Protein AF-A0A453DT12-F1 (afdb_monomer)

pLDDT: mean 94.65, std 5.13, range [63.03, 98.38]

Secondary structure (DSSP, 8-state):
--S-------SS-SS---HHHHHHH------PPP----EEEETTEEEE--SSSS-EEEEEEEPTT-EEEE---SS-EEEEEEESEEEEEETT-SSPEEEETT-EEEE-TT--EEEEEESSS-EEEEEEE--GGGT-

InterPro domains:
  IPR011051 RmlC-like cupin domain superfamily [SSF51182] (1-131)
  IPR014710 RmlC-like jelly roll fold [G3DSA:2.60.120.10] (35-132)
  IPR016305 Mannose-6-phosphate isomerase [PTHR10309] (1-132)
  IPR046456 Phosphomannose isomerase type I, C-terminal domain [PF01238] (48-92)

Sequence (136 aa):
MATSDNVVRAGLTPKYRDVQTLCSMLTYKQIFPEILRGVPVQPYVRRYTPPTDEFEVDCCLLPPGEVVVMPPVPGPSIFLVMTGEGEVQADSMSDGEKAKESDVFFVPAHTEVRLSACGHASMQLYRAGVNSRALY

Solvent-accessible surface area (backbone atoms only — not comparable to full-atom values): 7932 Å² total; per-residue (Å²): 131,67,98,67,88,83,76,78,46,91,66,102,62,94,65,86,58,50,61,69,60,47,73,68,70,57,82,86,73,89,76,82,83,83,79,87,82,48,46,77,79,52,90,53,30,30,38,38,75,59,102,51,56,67,40,28,36,34,41,34,54,35,50,49,77,40,72,48,76,44,75,53,42,97,43,50,34,40,37,36,28,73,35,43,29,27,36,43,30,40,77,92,45,97,62,65,43,83,42,36,53,76,40,71,48,81,42,63,50,65,44,39,36,41,39,34,19,43,72,91,45,50,20,30,34,36,38,42,29,52,15,69,76,67,77,106

Foldseek 3Di:
DPPDPDDADDDPDPDDHDPVCVVVVDPPDDDDDDDQPFPDPDPQWGKGADPDQFKIKIKGWAFAFDKDKDFFAQWKKKKAWQAAWWWKDKPVDPDTDIDGHGDMDIDGGRIMMMIHGHDHGITIMMMMTGHPVNVD

Mean predicted aligned error: 4.2 Å

Nearest PDB structures (foldseek):
  3ht1-assembly1_A-2  TM=7.475E-01  e=3.824E-05  Streptomyces resistomycificus
  6djz-assembly1_B  TM=7.139E-01  e=3.588E-04  Homo sapiens
  8wue-assembly2_F  TM=5.768E-01  e=2.606E-04  Xenopus laevis
  5hk2-assembly1_B  TM=5.596E-01  e=5.495E-04  Homo sapiens
  8w4b-assembly1_A  TM=4.690E-01  e=3.784E-04  Xenopus laevis

Radius of gyration: 18.73 Å; Cα contacts (8 Å, |Δi|>4): 278; chains: 1; bounding box: 40×31×52 Å

Structure (mmCIF, N/CA/C/O backbone):
data_AF-A0A453DT12-F1
#
_entry.id   AF-A0A453DT12-F1
#
loop_
_atom_site.group_PDB
_atom_site.id
_atom_site.type_symbol
_atom_site.label_atom_id
_atom_site.label_alt_id
_atom_site.label_comp_id
_atom_site.label_asym_id
_atom_site.la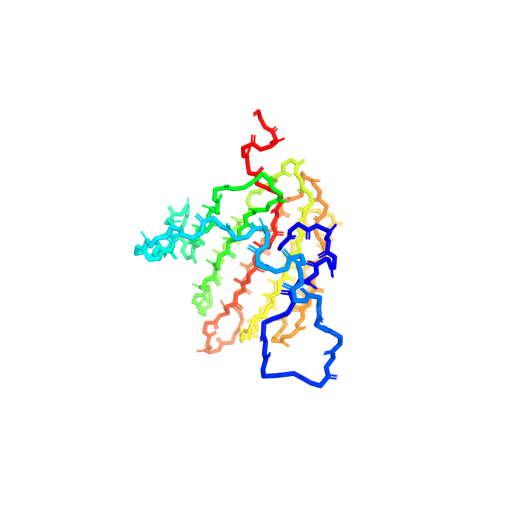bel_entity_id
_atom_site.label_seq_id
_atom_site.pdbx_PDB_ins_code
_atom_site.Cartn_x
_atom_site.Cartn_y
_atom_site.Cartn_z
_atom_site.occupancy
_atom_site.B_iso_or_equiv
_atom_site.auth_seq_id
_atom_site.auth_comp_id
_atom_site.auth_asym_id
_atom_site.auth_atom_id
_atom_site.pdbx_PDB_model_num
ATOM 1 N N . MET A 1 1 ? -5.874 2.918 6.018 1.00 91.69 1 MET A N 1
ATOM 2 C CA . MET A 1 1 ? -6.930 2.879 7.058 1.00 91.69 1 MET A CA 1
ATOM 3 C C . MET A 1 1 ? -8.087 3.749 6.605 1.00 91.69 1 MET A C 1
ATOM 5 O O . MET A 1 1 ? -7.851 4.620 5.776 1.00 91.69 1 MET A O 1
ATOM 9 N N . ALA A 1 2 ? -9.296 3.529 7.124 1.00 92.38 2 ALA A N 1
ATOM 10 C CA . ALA A 1 2 ? -10.402 4.467 6.927 1.00 92.38 2 ALA A CA 1
ATOM 11 C C . ALA A 1 2 ? -10.055 5.850 7.512 1.00 92.38 2 ALA A C 1
ATOM 13 O O . ALA A 1 2 ? -9.205 5.951 8.401 1.00 92.38 2 ALA A O 1
ATOM 14 N N . THR A 1 3 ? -10.705 6.910 7.029 1.00 92.56 3 THR A N 1
ATOM 15 C CA . THR A 1 3 ? -10.479 8.293 7.481 1.00 92.56 3 THR A CA 1
ATOM 16 C C . THR A 1 3 ? -11.074 8.520 8.873 1.00 92.56 3 THR A C 1
ATOM 18 O O . THR A 1 3 ? -12.185 9.029 9.017 1.00 92.56 3 THR A O 1
ATOM 21 N N . SER A 1 4 ? -10.359 8.086 9.910 1.00 93.75 4 SER A N 1
ATOM 22 C CA . SER A 1 4 ? -10.772 8.204 11.307 1.00 93.75 4 SER A CA 1
ATOM 23 C C . SER A 1 4 ? -9.559 8.204 12.226 1.00 93.75 4 SER A C 1
ATOM 25 O O . SER A 1 4 ? -8.736 7.297 12.165 1.00 93.75 4 SER A O 1
ATOM 27 N N . ASP A 1 5 ? -9.500 9.167 13.138 1.00 94.00 5 ASP A N 1
ATOM 28 C CA . ASP A 1 5 ? -8.477 9.223 14.187 1.00 94.00 5 ASP A CA 1
ATOM 29 C C . ASP A 1 5 ? -8.982 8.652 15.526 1.00 94.00 5 ASP A C 1
ATOM 31 O O . ASP A 1 5 ? -8.356 8.830 16.578 1.00 94.00 5 ASP A O 1
ATOM 35 N N . ASN A 1 6 ? -10.128 7.958 15.515 1.00 95.62 6 ASN A N 1
ATOM 36 C CA . ASN A 1 6 ? -10.720 7.385 16.720 1.00 95.62 6 ASN A CA 1
ATOM 37 C C . ASN A 1 6 ? -9.865 6.225 17.242 1.00 95.62 6 ASN A C 1
ATOM 39 O O . ASN A 1 6 ? -9.724 5.187 16.597 1.00 95.62 6 ASN A O 1
ATOM 43 N N . VAL A 1 7 ? -9.327 6.384 18.455 1.00 96.94 7 VAL A N 1
ATOM 44 C CA . VAL A 1 7 ? -8.497 5.371 19.118 1.00 96.94 7 VAL A CA 1
ATOM 45 C C . VAL A 1 7 ? -8.875 5.261 20.593 1.00 96.94 7 VAL A C 1
ATOM 47 O O . VAL A 1 7 ? -8.694 6.212 21.356 1.00 96.94 7 VAL A O 1
ATOM 50 N N . VAL A 1 8 ? -9.301 4.069 21.017 1.00 97.38 8 VAL A N 1
ATOM 51 C CA . VAL A 1 8 ? -9.461 3.706 22.434 1.00 97.38 8 VAL A CA 1
ATOM 52 C C . VAL A 1 8 ? -8.219 2.938 22.887 1.00 97.38 8 VAL A C 1
ATOM 54 O O . VAL A 1 8 ? -7.840 1.933 22.291 1.00 97.38 8 VAL A O 1
ATOM 57 N N . ARG A 1 9 ? -7.526 3.451 23.910 1.00 97.94 9 ARG A N 1
ATOM 58 C CA . ARG A 1 9 ? -6.186 2.986 24.309 1.00 97.94 9 ARG A CA 1
ATOM 59 C C . ARG A 1 9 ? -6.242 2.076 25.533 1.00 97.94 9 ARG A C 1
ATOM 61 O O . ARG A 1 9 ? -6.869 2.433 26.524 1.00 97.94 9 ARG A O 1
ATOM 68 N N . ALA A 1 10 ? -5.497 0.970 25.494 1.00 97.44 10 ALA A N 1
ATOM 69 C CA . ALA A 1 10 ? -5.432 -0.006 26.588 1.00 97.44 10 ALA A CA 1
ATOM 70 C C . ALA A 1 10 ? -4.209 0.138 27.517 1.00 97.44 10 ALA A C 1
ATOM 72 O O . ALA A 1 10 ? -4.278 -0.240 28.681 1.00 97.44 10 ALA A O 1
ATOM 73 N N . GLY A 1 11 ? -3.087 0.695 27.049 1.00 96.56 11 GLY A N 1
ATOM 74 C CA . GLY A 1 11 ? -1.848 0.757 27.833 1.00 96.56 11 GLY A CA 1
ATOM 75 C C . GLY A 1 11 ? -0.644 1.243 27.025 1.00 96.56 11 GLY A C 1
ATOM 76 O O . GLY A 1 11 ? -0.819 1.760 25.924 1.00 96.56 11 GLY A O 1
ATOM 77 N N . LEU A 1 12 ? 0.563 1.105 27.596 1.00 97.19 12 LEU A N 1
ATOM 78 C CA . LEU A 1 12 ? 1.856 1.494 26.992 1.00 97.19 12 LEU A CA 1
ATOM 79 C C . LEU A 1 12 ? 1.877 2.923 26.423 1.00 97.19 12 LEU A C 1
ATOM 81 O O . LEU A 1 12 ? 2.493 3.213 25.401 1.00 97.19 12 LEU A O 1
ATOM 85 N N . THR A 1 13 ? 1.158 3.831 27.080 1.00 97.12 13 THR A N 1
ATOM 86 C CA . THR A 1 13 ? 0.986 5.200 26.605 1.00 97.12 13 THR A CA 1
ATOM 87 C C . THR A 1 13 ? 0.752 6.165 27.765 1.00 97.12 13 THR A C 1
ATOM 89 O O . THR A 1 13 ? 0.028 5.814 28.707 1.00 97.12 13 THR A O 1
ATOM 92 N N . PRO A 1 14 ? 1.307 7.389 27.693 1.00 97.12 14 PRO A N 1
ATOM 93 C CA . PRO A 1 14 ? 0.955 8.475 28.603 1.00 97.12 14 PRO A CA 1
ATOM 94 C C . PRO A 1 14 ? -0.333 9.212 28.183 1.00 97.12 14 PRO A C 1
ATOM 96 O O . PRO A 1 14 ? -0.811 10.062 28.926 1.00 97.12 14 PRO A O 1
ATOM 99 N N . LYS A 1 15 ? -0.893 8.927 26.993 1.00 97.56 15 LYS A N 1
ATOM 100 C CA . LYS A 1 15 ? -2.105 9.587 26.471 1.00 97.56 15 LYS A CA 1
ATOM 101 C C . LYS A 1 15 ? -3.372 9.124 27.209 1.00 97.56 15 LYS A C 1
ATOM 103 O O . LYS A 1 15 ? -3.362 8.110 27.902 1.00 97.56 15 LYS A O 1
ATOM 108 N N . TYR A 1 16 ? -4.479 9.846 27.003 1.00 97.31 16 TYR A N 1
ATOM 109 C CA . TYR A 1 16 ? -5.788 9.531 27.588 1.00 97.31 16 TYR A CA 1
ATOM 110 C C . TYR A 1 16 ? -6.244 8.092 27.290 1.00 97.31 16 TYR A C 1
ATOM 112 O O . TYR A 1 16 ? -6.112 7.604 26.157 1.00 97.31 16 TYR A O 1
ATOM 120 N N . ARG A 1 17 ? -6.790 7.443 28.328 1.00 97.69 17 ARG A N 1
ATOM 121 C CA . ARG A 1 17 ? -7.323 6.076 28.323 1.00 97.69 17 ARG A CA 1
ATOM 122 C C . ARG A 1 17 ? -8.756 6.094 28.850 1.00 97.69 17 ARG A C 1
ATOM 124 O O . ARG A 1 17 ? -8.966 6.302 30.042 1.00 97.69 17 ARG A O 1
ATOM 131 N N . ASP A 1 18 ? -9.712 5.843 27.966 1.00 97.69 18 ASP A N 1
ATOM 132 C CA . ASP A 1 18 ? -11.110 5.627 28.333 1.00 97.69 18 ASP A CA 1
ATOM 133 C C . ASP A 1 18 ? -11.336 4.143 28.651 1.00 97.69 18 ASP A C 1
ATOM 135 O O . ASP A 1 18 ? -11.597 3.322 27.769 1.00 97.69 18 ASP A O 1
ATOM 139 N N . VAL A 1 19 ? -11.162 3.788 29.925 1.00 97.62 19 VAL A N 1
ATOM 140 C CA . VAL A 1 19 ? -11.240 2.395 30.392 1.00 97.62 19 VAL A CA 1
ATOM 141 C C . VAL A 1 19 ? -12.658 1.836 30.262 1.00 97.62 19 VAL A C 1
ATOM 143 O O . VAL A 1 19 ? -12.824 0.664 29.929 1.00 97.62 19 VAL A O 1
ATOM 146 N N . GLN A 1 20 ? -13.684 2.657 30.495 1.00 98.00 20 GLN A N 1
ATOM 147 C CA . GLN A 1 20 ? -15.074 2.207 30.437 1.00 98.00 20 GLN A CA 1
ATOM 148 C C . GLN A 1 20 ? -15.485 1.888 28.996 1.00 98.00 20 GLN A C 1
ATOM 150 O O . GLN A 1 20 ? -16.054 0.821 28.739 1.00 98.00 20 GLN A O 1
ATOM 155 N N . THR A 1 21 ? -15.147 2.764 28.046 1.00 98.00 21 THR A N 1
ATOM 156 C CA . THR A 1 21 ? -15.388 2.498 26.621 1.00 98.00 21 THR A CA 1
ATOM 157 C C . THR A 1 21 ? -14.590 1.283 26.154 1.00 98.00 21 THR A C 1
ATOM 159 O O . THR A 1 21 ? -15.150 0.413 25.493 1.00 98.00 21 THR A O 1
ATOM 162 N N . LEU A 1 22 ? -13.322 1.146 26.566 1.00 97.88 22 LEU A N 1
ATOM 163 C CA . LEU A 1 22 ? -12.503 -0.022 26.223 1.00 97.88 22 LEU A CA 1
ATOM 164 C C . LEU A 1 22 ? -13.166 -1.337 26.648 1.00 97.88 22 LEU A C 1
ATOM 166 O O . LEU A 1 22 ? -13.333 -2.232 25.825 1.00 97.88 22 LEU A O 1
ATOM 170 N N . CYS A 1 23 ? -13.554 -1.456 27.918 1.00 97.62 23 CYS A N 1
ATOM 171 C CA . CYS A 1 23 ? -14.146 -2.688 28.435 1.00 97.62 23 CYS A CA 1
ATOM 172 C C . CYS A 1 23 ? -15.534 -2.982 27.844 1.00 97.62 23 CYS A C 1
ATOM 174 O O . CYS A 1 23 ? -15.946 -4.135 27.803 1.00 97.62 23 CYS A O 1
ATOM 176 N N . SER A 1 24 ? -16.270 -1.967 27.388 1.00 97.94 24 SER A N 1
ATOM 177 C CA . SER A 1 24 ? -17.603 -2.170 26.802 1.00 97.94 24 SER A CA 1
ATOM 178 C C . SER A 1 24 ? -17.581 -2.465 25.299 1.00 97.94 24 SER A C 1
ATOM 180 O O . SER A 1 24 ? -18.449 -3.193 24.827 1.00 97.94 24 SER A O 1
ATOM 182 N N . MET A 1 25 ? -16.606 -1.942 24.542 1.00 97.38 25 MET A N 1
ATOM 183 C CA . MET A 1 25 ? -16.577 -2.069 23.074 1.00 97.38 25 MET A CA 1
ATOM 184 C C . MET A 1 25 ? -15.896 -3.342 22.551 1.00 97.38 25 MET A C 1
ATOM 186 O O . MET A 1 25 ? -16.046 -3.687 21.378 1.00 97.38 25 MET A O 1
ATOM 190 N N . LEU A 1 26 ? -15.086 -4.015 23.374 1.00 97.31 26 LEU A N 1
ATOM 191 C CA . LEU A 1 26 ? -14.359 -5.211 22.953 1.00 97.31 26 LEU A CA 1
ATOM 192 C C . LEU A 1 26 ? -15.323 -6.370 22.675 1.00 97.31 26 LEU A C 1
ATOM 194 O O . LEU A 1 26 ? -16.266 -6.621 23.416 1.00 97.31 26 LEU A O 1
ATOM 198 N N . THR A 1 27 ? -15.040 -7.142 21.626 1.00 96.88 27 THR A N 1
ATOM 199 C CA . THR A 1 27 ? -15.835 -8.335 21.290 1.00 96.88 27 THR A CA 1
ATOM 200 C C . THR A 1 27 ? -15.501 -9.543 22.167 1.00 96.88 27 THR A C 1
ATOM 202 O O . THR A 1 27 ? -16.247 -10.518 22.154 1.00 96.88 27 THR A O 1
ATOM 205 N N . TYR A 1 28 ? -14.368 -9.503 22.884 1.00 95.62 28 TYR A N 1
ATOM 206 C CA . TYR A 1 28 ? -13.821 -10.591 23.711 1.00 95.62 28 TYR A CA 1
ATOM 207 C C . TYR A 1 28 ? -13.703 -11.950 22.991 1.00 95.62 28 TYR A C 1
ATOM 209 O O . TYR A 1 28 ? -13.655 -13.002 23.626 1.00 95.62 28 TYR A O 1
ATOM 217 N N . LYS A 1 29 ? -13.625 -11.942 21.653 1.00 95.56 29 LYS A N 1
ATOM 218 C CA . LYS A 1 29 ? -13.435 -13.143 20.833 1.00 95.56 29 LYS A CA 1
ATOM 219 C C . LYS A 1 29 ? -11.951 -13.448 20.676 1.00 95.56 29 LYS A C 1
ATOM 221 O O . LYS A 1 29 ? -11.177 -12.585 20.271 1.00 95.56 29 LYS A O 1
ATOM 226 N N . GLN A 1 30 ? -11.572 -14.695 20.925 1.00 94.94 30 GLN A N 1
ATOM 227 C CA . GLN A 1 30 ? -10.243 -15.192 20.593 1.00 94.94 30 GLN A CA 1
ATOM 228 C C . GLN A 1 30 ? -10.231 -15.676 19.141 1.00 94.94 30 GLN A C 1
ATOM 230 O O . GLN A 1 30 ? -11.049 -16.508 18.754 1.00 94.94 30 GLN A O 1
ATOM 235 N N . ILE A 1 31 ? -9.305 -15.151 18.342 1.00 93.19 31 ILE A N 1
ATOM 236 C CA . ILE A 1 31 ? -9.129 -15.521 16.936 1.00 93.19 31 ILE A CA 1
ATOM 237 C C . ILE A 1 31 ? -7.647 -15.710 16.626 1.00 93.19 31 ILE A C 1
ATOM 239 O O . ILE 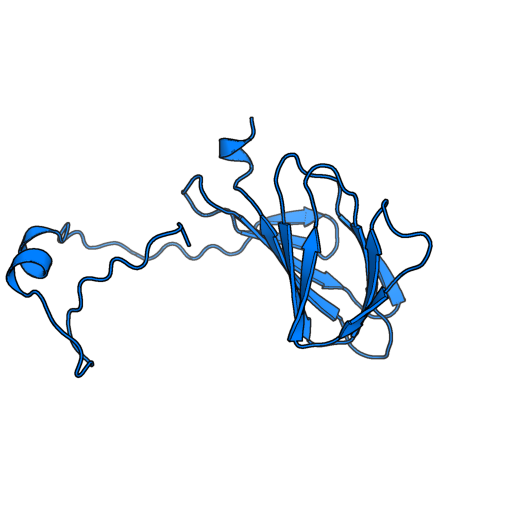A 1 31 ? -6.786 -15.112 17.275 1.00 93.19 31 ILE A O 1
ATOM 243 N N . PHE A 1 32 ? -7.355 -16.516 15.609 1.00 94.56 32 PHE A N 1
ATOM 244 C CA . PHE A 1 32 ? -6.042 -16.504 14.978 1.00 94.56 32 PHE A CA 1
ATOM 245 C C . PHE A 1 32 ? -6.005 -15.373 13.945 1.00 94.56 32 PHE A C 1
ATOM 247 O O . PHE A 1 32 ? -6.950 -15.252 13.164 1.00 94.56 32 PHE A O 1
ATOM 254 N N . PRO A 1 33 ? -4.958 -14.531 13.936 1.00 90.19 33 PRO A N 1
ATOM 255 C CA . PRO A 1 33 ? -4.857 -13.455 12.964 1.00 90.19 33 PRO A CA 1
ATOM 256 C C . PRO A 1 33 ? -4.677 -14.033 11.560 1.00 90.19 33 PRO A C 1
ATOM 258 O O . PRO A 1 33 ? -3.795 -14.860 11.320 1.00 90.19 33 PRO A O 1
ATOM 261 N N . GLU A 1 34 ? -5.495 -13.568 10.624 1.00 90.31 34 GLU A N 1
ATOM 262 C CA . GLU A 1 34 ? -5.296 -13.858 9.212 1.00 90.31 34 GLU A CA 1
ATOM 263 C C . GLU A 1 34 ? -4.143 -13.002 8.675 1.00 90.31 34 GLU A C 1
ATOM 265 O O . GLU A 1 34 ? -4.155 -11.774 8.773 1.00 90.31 34 GLU A O 1
ATOM 270 N N . ILE A 1 35 ? -3.126 -13.651 8.106 1.00 92.69 35 ILE A N 1
ATOM 271 C CA . ILE A 1 35 ? -1.999 -12.959 7.480 1.00 92.69 35 ILE A CA 1
ATOM 272 C C . ILE A 1 35 ? -2.297 -12.808 5.992 1.00 92.69 35 ILE A C 1
ATOM 274 O O . ILE A 1 35 ? -2.174 -13.764 5.223 1.00 92.69 35 ILE A O 1
ATOM 278 N N . LEU A 1 36 ? -2.616 -11.586 5.571 1.00 93.38 36 LEU A N 1
ATOM 279 C CA . LEU A 1 36 ? -2.767 -11.257 4.158 1.00 93.38 36 LEU A CA 1
ATOM 280 C C . LEU A 1 36 ? -1.404 -11.342 3.461 1.00 93.38 36 LEU A C 1
ATOM 282 O O . LEU A 1 36 ? -0.547 -10.476 3.618 1.00 93.38 36 LEU A O 1
ATOM 286 N N . ARG A 1 37 ? -1.193 -12.403 2.675 1.00 94.88 37 ARG A N 1
ATOM 287 C CA . ARG A 1 37 ? 0.049 -12.610 1.909 1.00 94.88 37 ARG A CA 1
ATOM 288 C C . ARG A 1 37 ? 0.113 -11.799 0.619 1.00 94.88 37 ARG A C 1
ATOM 290 O O . ARG A 1 37 ? 1.194 -11.730 0.044 1.00 94.88 37 ARG A O 1
ATOM 297 N N . GLY A 1 38 ? -1.005 -11.239 0.171 1.00 95.75 38 GLY A N 1
ATOM 298 C CA . GLY A 1 38 ? -1.153 -10.572 -1.119 1.00 95.75 38 GLY A CA 1
ATOM 299 C C . GLY A 1 38 ? -1.296 -11.552 -2.292 1.00 95.75 38 GLY A C 1
ATOM 300 O O . GLY A 1 38 ? -0.705 -12.635 -2.293 1.00 95.75 38 GLY A O 1
ATOM 301 N N . VAL A 1 39 ? -2.077 -11.171 -3.298 1.00 97.38 39 VAL A N 1
ATOM 302 C CA . VAL A 1 39 ? -2.363 -11.969 -4.500 1.00 97.38 39 VAL A CA 1
ATOM 303 C C . VAL A 1 39 ? -1.633 -11.347 -5.694 1.00 97.38 39 VAL A C 1
ATOM 305 O O . VAL A 1 39 ? -1.757 -10.141 -5.896 1.00 97.38 39 VAL A O 1
ATOM 308 N N . PRO A 1 40 ? -0.847 -12.104 -6.482 1.00 97.81 40 PRO A N 1
ATOM 309 C CA . PRO A 1 40 ? -0.270 -11.589 -7.722 1.00 97.81 40 PRO A CA 1
ATOM 310 C C . PRO A 1 40 ? -1.376 -11.161 -8.692 1.00 97.81 40 PRO A C 1
ATOM 312 O O . PRO A 1 40 ? -2.271 -11.953 -8.977 1.00 97.81 40 PRO A O 1
ATOM 315 N N . VAL A 1 41 ? -1.309 -9.927 -9.189 1.00 96.38 41 VAL A N 1
ATOM 316 C CA . VAL A 1 41 ? -2.300 -9.387 -10.145 1.00 96.38 41 VAL A CA 1
ATOM 317 C C . VAL A 1 41 ? -1.708 -9.161 -11.535 1.00 96.38 41 VAL A C 1
ATOM 319 O O . VAL A 1 41 ? -2.424 -9.230 -12.525 1.00 96.38 41 VAL A O 1
ATOM 322 N N . GLN A 1 42 ? -0.395 -8.949 -11.611 1.00 96.38 42 GLN A N 1
ATOM 323 C CA . GLN A 1 42 ? 0.398 -8.864 -12.838 1.00 96.38 42 GLN A CA 1
ATOM 324 C C . GLN A 1 42 ? 1.881 -9.098 -12.481 1.00 96.38 42 GLN A C 1
ATOM 326 O O . GLN A 1 42 ? 2.201 -9.192 -11.287 1.00 96.38 42 GLN A O 1
ATOM 331 N N . PRO A 1 43 ? 2.805 -9.214 -13.455 1.00 97.12 43 PRO A N 1
ATOM 332 C CA . PRO A 1 43 ? 4.232 -9.311 -13.159 1.00 97.12 43 PRO A CA 1
ATOM 333 C C . PRO A 1 43 ? 4.678 -8.212 -12.194 1.00 97.12 43 PRO A C 1
ATOM 335 O O . PRO A 1 43 ? 4.259 -7.065 -12.320 1.00 97.12 43 PRO A O 1
ATOM 338 N N . TYR A 1 44 ? 5.499 -8.590 -11.212 1.00 97.88 44 TYR A N 1
ATOM 339 C CA . TYR A 1 44 ? 6.079 -7.699 -10.198 1.00 97.88 44 TYR A CA 1
ATOM 340 C C . TYR A 1 44 ? 5.097 -7.092 -9.184 1.00 97.88 44 TY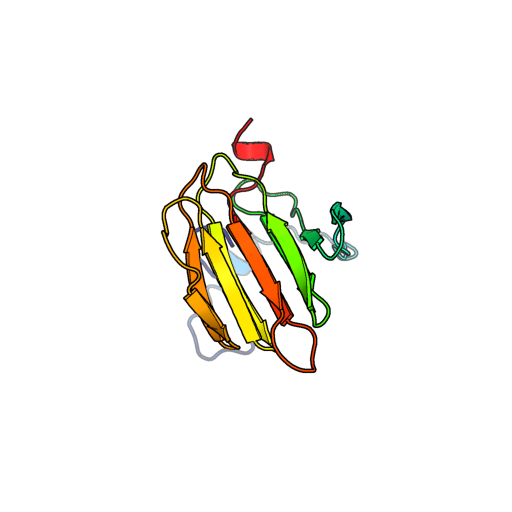R A C 1
ATOM 342 O O . TYR A 1 44 ? 5.550 -6.528 -8.189 1.00 97.88 44 TYR A O 1
ATOM 350 N N . VAL A 1 45 ? 3.779 -7.248 -9.366 1.00 98.25 45 VAL A N 1
ATOM 351 C CA . VAL A 1 45 ? 2.754 -6.587 -8.546 1.00 98.25 45 VAL A CA 1
ATOM 352 C C . VAL A 1 45 ? 1.907 -7.597 -7.775 1.00 98.25 45 VAL A C 1
ATOM 354 O O . VAL A 1 45 ? 1.311 -8.520 -8.340 1.00 98.25 45 VAL A O 1
ATOM 357 N N . ARG A 1 46 ? 1.803 -7.391 -6.460 1.00 98.31 46 ARG A N 1
ATOM 358 C CA . ARG A 1 46 ? 0.953 -8.178 -5.555 1.00 98.31 46 ARG A CA 1
ATOM 359 C C . ARG A 1 46 ? -0.024 -7.258 -4.832 1.00 98.31 46 ARG A C 1
ATOM 361 O O . ARG A 1 46 ? 0.407 -6.290 -4.211 1.00 98.31 46 ARG A O 1
ATOM 368 N N . ARG A 1 47 ? -1.312 -7.592 -4.866 1.00 97.88 47 ARG A N 1
ATOM 369 C CA . ARG A 1 47 ? -2.397 -6.836 -4.236 1.00 97.88 47 ARG A CA 1
ATOM 370 C C . ARG A 1 47 ? -2.764 -7.379 -2.865 1.00 97.88 47 ARG A C 1
ATOM 372 O O . ARG A 1 47 ? -2.971 -8.580 -2.705 1.00 97.88 47 ARG A O 1
ATOM 379 N N . TYR A 1 48 ? -2.915 -6.492 -1.896 1.00 97.56 48 TYR A N 1
ATOM 380 C CA . TYR A 1 48 ? -3.417 -6.754 -0.555 1.00 97.56 48 TYR A CA 1
ATOM 381 C C . TYR A 1 48 ? -4.803 -6.121 -0.417 1.00 97.56 48 TYR A C 1
ATOM 383 O O . TYR A 1 48 ? -4.931 -4.901 -0.318 1.00 97.56 48 TYR A O 1
ATOM 391 N N . THR A 1 49 ? -5.836 -6.964 -0.397 1.00 96.00 49 THR A N 1
ATOM 392 C CA . THR A 1 49 ? -7.236 -6.540 -0.272 1.00 96.00 49 THR A CA 1
ATOM 393 C C . THR A 1 49 ? -7.760 -6.919 1.115 1.00 96.00 49 THR A C 1
ATOM 395 O O . THR A 1 49 ? -8.114 -8.082 1.330 1.00 96.00 49 THR A O 1
ATOM 398 N N . PRO A 1 50 ? -7.780 -5.988 2.085 1.00 93.75 50 PRO A N 1
ATOM 399 C CA . PRO A 1 50 ? -8.425 -6.225 3.372 1.00 93.75 50 PRO A CA 1
ATOM 400 C C . PRO A 1 50 ? -9.947 -6.424 3.217 1.00 93.75 50 PRO A C 1
ATOM 402 O O . PRO A 1 50 ? -10.530 -6.013 2.211 1.00 93.75 50 PRO A O 1
ATOM 405 N N . PRO A 1 51 ? -10.624 -7.031 4.210 1.00 91.25 51 PRO A N 1
ATOM 406 C CA . PRO A 1 51 ? -12.078 -7.207 4.209 1.00 91.25 51 PRO A CA 1
ATOM 407 C C . PRO A 1 51 ? -12.808 -5.903 4.599 1.00 91.25 51 PRO A C 1
ATOM 409 O O . PRO A 1 51 ? -13.597 -5.890 5.538 1.00 91.25 51 PRO A O 1
ATOM 412 N N . THR A 1 52 ? -12.498 -4.801 3.916 1.00 91.00 52 THR A N 1
ATOM 413 C CA . THR A 1 52 ? -13.048 -3.457 4.156 1.00 91.00 52 THR A CA 1
ATOM 414 C C . THR A 1 52 ? -13.117 -2.699 2.832 1.00 91.00 52 THR A C 1
ATOM 416 O O . THR A 1 52 ? -12.290 -2.949 1.956 1.00 91.00 52 THR A O 1
ATOM 419 N N . ASP A 1 53 ? -14.064 -1.783 2.674 1.00 93.50 53 ASP A N 1
ATOM 420 C CA . ASP A 1 53 ? -14.363 -1.143 1.383 1.00 93.50 53 ASP A CA 1
ATOM 421 C C . ASP A 1 53 ? -13.477 0.080 1.090 1.00 93.50 53 ASP A C 1
ATOM 423 O O . ASP A 1 53 ? -13.371 0.545 -0.043 1.00 93.50 53 ASP A O 1
ATOM 427 N N . GLU A 1 54 ? -12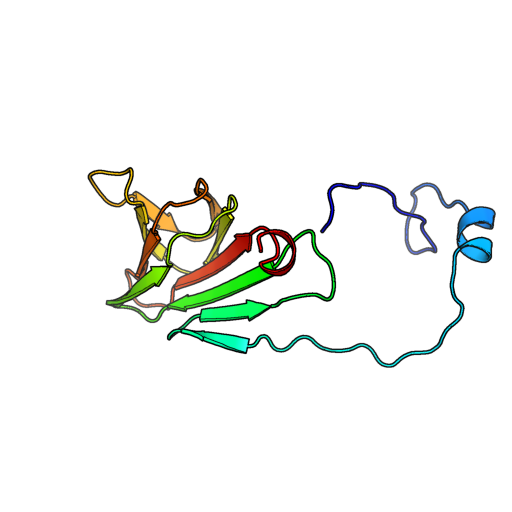.800 0.616 2.100 1.00 94.25 54 GLU A N 1
ATOM 428 C CA . GLU A 1 54 ? -12.151 1.921 2.011 1.00 94.25 54 GLU A CA 1
ATOM 429 C C . GLU A 1 54 ? -10.852 1.898 1.207 1.00 94.25 54 GLU A C 1
ATOM 431 O O . GLU A 1 54 ? -10.516 2.900 0.577 1.00 94.25 54 GLU A O 1
ATOM 436 N N . PHE A 1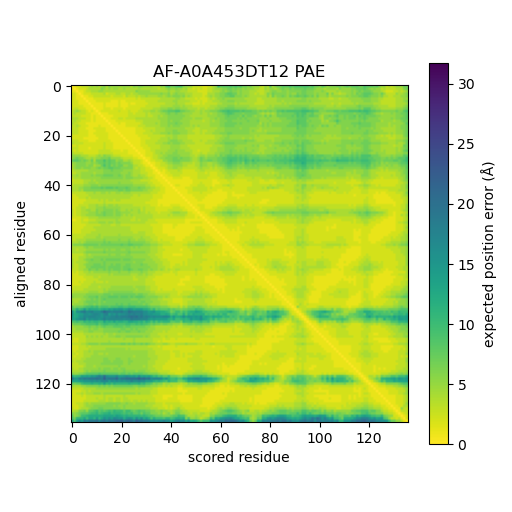 55 ? -10.089 0.799 1.238 1.00 95.69 55 PHE A N 1
ATOM 437 C CA . PHE A 1 55 ? -8.800 0.747 0.548 1.00 95.69 55 PHE A CA 1
ATOM 438 C C . PHE A 1 55 ? -8.306 -0.665 0.217 1.00 95.69 55 PHE A C 1
ATOM 440 O O . PHE A 1 55 ? -8.622 -1.642 0.895 1.00 95.69 55 PHE A O 1
ATOM 447 N N . GLU A 1 56 ? -7.432 -0.731 -0.782 1.00 96.50 56 GLU A N 1
ATOM 448 C CA . GLU A 1 56 ? -6.540 -1.849 -1.087 1.00 96.50 56 GLU A CA 1
ATOM 449 C C . GLU A 1 56 ? -5.130 -1.318 -1.392 1.00 96.50 56 GLU A C 1
ATOM 451 O O . GLU A 1 56 ? -4.941 -0.126 -1.656 1.00 96.50 56 GLU A O 1
ATOM 456 N N . VAL A 1 57 ? -4.117 -2.184 -1.300 1.00 97.69 57 VAL A N 1
ATOM 457 C CA . VAL A 1 57 ? -2.718 -1.791 -1.519 1.00 97.69 57 VAL A CA 1
ATOM 458 C C . VAL A 1 57 ? -2.049 -2.737 -2.500 1.00 97.69 57 VAL A C 1
ATOM 460 O O . VAL A 1 57 ? -2.004 -3.939 -2.262 1.00 97.69 57 VAL A O 1
ATOM 463 N N . ASP A 1 58 ? -1.457 -2.201 -3.557 1.00 98.00 58 ASP A N 1
ATOM 464 C CA . ASP A 1 58 ? -0.542 -2.941 -4.418 1.00 98.00 58 ASP A CA 1
ATOM 465 C C . ASP A 1 58 ? 0.896 -2.731 -3.952 1.00 98.00 58 ASP A C 1
ATOM 467 O O . ASP A 1 58 ? 1.315 -1.606 -3.703 1.00 98.00 58 ASP A O 1
ATOM 471 N N . CYS A 1 59 ? 1.663 -3.812 -3.856 1.00 98.25 59 CYS A N 1
ATOM 472 C CA . CYS A 1 59 ? 3.112 -3.789 -3.711 1.00 98.25 59 CYS A CA 1
ATOM 473 C C . CYS A 1 59 ? 3.724 -4.165 -5.055 1.00 98.25 59 CYS A C 1
ATOM 475 O O . CYS A 1 59 ? 3.510 -5.282 -5.533 1.00 98.25 59 CYS A O 1
ATOM 477 N N . CYS A 1 60 ? 4.512 -3.266 -5.627 1.00 98.19 60 CYS A N 1
ATOM 478 C CA . CYS A 1 60 ? 5.279 -3.509 -6.835 1.00 98.19 60 CYS A CA 1
ATOM 479 C C . CYS A 1 60 ? 6.767 -3.602 -6.483 1.00 98.19 60 CYS A C 1
ATOM 481 O O . CYS A 1 60 ? 7.312 -2.703 -5.844 1.00 98.19 60 CYS A O 1
ATOM 483 N N . LEU A 1 61 ? 7.410 -4.699 -6.880 1.00 98.06 61 LEU A N 1
ATOM 484 C CA . LEU A 1 61 ? 8.851 -4.915 -6.750 1.00 98.06 61 LEU A CA 1
ATOM 485 C C . LEU A 1 61 ? 9.440 -5.090 -8.149 1.00 98.06 61 LEU A C 1
ATOM 487 O O . LEU A 1 61 ? 9.461 -6.201 -8.679 1.00 98.06 61 LEU A O 1
ATOM 491 N N . LEU A 1 62 ? 9.880 -3.984 -8.740 1.00 97.88 62 LEU A N 1
ATOM 492 C CA . LEU A 1 62 ? 10.299 -3.901 -10.133 1.00 97.88 62 LEU A CA 1
ATOM 493 C C . LEU A 1 62 ? 11.821 -4.094 -10.251 1.00 97.88 62 LEU A C 1
ATOM 495 O O . LEU A 1 62 ? 12.567 -3.291 -9.685 1.00 97.88 62 LEU A O 1
ATOM 499 N N . PRO A 1 63 ? 12.313 -5.143 -10.933 1.00 97.75 63 PRO A N 1
ATOM 500 C CA . PRO A 1 63 ? 13.747 -5.345 -11.141 1.00 97.75 63 PRO A CA 1
ATOM 501 C C . PRO A 1 63 ? 14.391 -4.238 -11.996 1.00 97.75 63 PRO A C 1
ATOM 503 O O . PRO A 1 63 ? 13.694 -3.608 -12.789 1.00 97.75 63 PRO A O 1
ATOM 506 N N . PRO A 1 64 ? 15.715 -4.016 -11.891 1.00 96.50 64 PRO A N 1
ATOM 507 C CA . PRO A 1 64 ? 16.422 -3.037 -12.718 1.00 96.50 64 PRO A CA 1
ATOM 508 C C . PRO A 1 64 ? 16.204 -3.251 -14.220 1.00 96.50 64 PRO A C 1
ATOM 510 O O . PRO A 1 64 ? 16.347 -4.372 -14.705 1.00 96.50 64 PRO A O 1
ATOM 513 N N . GLY A 1 65 ? 15.908 -2.177 -14.957 1.00 95.38 65 GLY A N 1
ATOM 514 C CA . GLY A 1 65 ? 15.703 -2.223 -16.410 1.00 95.38 65 GLY A CA 1
ATOM 515 C C . GLY A 1 65 ? 14.335 -2.753 -16.852 1.00 95.38 65 GLY A C 1
ATOM 516 O O . GLY A 1 65 ? 14.028 -2.709 -18.042 1.00 95.38 65 GLY A O 1
ATOM 517 N N . GLU A 1 66 ? 13.503 -3.213 -15.917 1.00 97.50 66 GLU A N 1
ATOM 518 C CA . GLU A 1 66 ? 12.135 -3.631 -16.200 1.00 97.50 66 GLU A CA 1
ATOM 519 C C . GLU A 1 66 ? 11.168 -2.445 -16.171 1.00 97.50 66 GLU A C 1
ATOM 521 O O . GLU A 1 66 ? 11.391 -1.419 -15.517 1.00 97.50 66 GLU A O 1
ATOM 526 N N . VAL A 1 67 ? 10.050 -2.624 -16.874 1.00 96.38 67 VAL A N 1
ATOM 527 C CA . VAL A 1 67 ? 8.961 -1.653 -16.960 1.00 96.38 67 VAL A CA 1
ATOM 528 C C . VAL A 1 67 ? 7.654 -2.347 -16.616 1.00 96.38 67 VAL A C 1
ATOM 530 O O . VAL A 1 67 ? 7.388 -3.459 -17.073 1.00 96.38 67 VAL A O 1
ATOM 533 N N . VAL A 1 68 ? 6.809 -1.674 -15.845 1.00 97.19 68 VAL A N 1
ATOM 534 C CA . VAL A 1 68 ? 5.456 -2.135 -15.549 1.00 97.19 68 VAL A CA 1
ATOM 535 C C . VAL A 1 68 ? 4.454 -1.021 -15.812 1.00 97.19 68 VAL A C 1
ATOM 537 O O . VAL A 1 68 ? 4.688 0.141 -15.489 1.00 97.19 68 VAL A O 1
ATOM 540 N N . VAL A 1 69 ? 3.328 -1.386 -16.417 1.00 96.94 69 VAL A N 1
ATOM 541 C CA . VAL A 1 69 ? 2.206 -0.478 -16.657 1.00 96.94 69 VAL A CA 1
ATOM 542 C C . VAL A 1 69 ? 1.098 -0.835 -15.676 1.00 96.94 69 VAL A C 1
ATOM 544 O O . VAL A 1 69 ? 0.640 -1.978 -15.625 1.00 96.94 69 VAL A O 1
ATOM 547 N N . MET A 1 70 ? 0.712 0.131 -14.853 1.00 95.56 70 MET A N 1
ATOM 548 C CA . MET A 1 70 ? -0.397 0.032 -13.916 1.00 95.56 70 MET A CA 1
ATOM 549 C C . MET A 1 70 ? -1.650 0.560 -14.621 1.00 95.56 70 MET A C 1
ATOM 551 O O . MET A 1 70 ? -1.696 1.754 -14.926 1.00 95.56 70 MET A O 1
ATOM 555 N N . PRO A 1 71 ? -2.662 -0.290 -14.877 1.00 94.44 71 PRO A N 1
ATOM 556 C CA . PRO A 1 71 ? -3.840 0.126 -15.623 1.00 94.44 71 PRO A CA 1
ATOM 557 C C . PRO A 1 71 ? -4.648 1.184 -14.855 1.00 94.44 71 PRO A C 1
ATOM 559 O O . PRO A 1 71 ? -4.617 1.201 -13.612 1.00 94.44 71 PRO A O 1
ATOM 562 N N . PRO A 1 72 ? -5.412 2.024 -15.578 1.00 94.50 72 PRO A N 1
ATOM 563 C CA . PRO A 1 72 ? -6.287 3.015 -14.972 1.00 94.50 72 PRO A CA 1
ATOM 564 C C . PRO A 1 72 ? -7.329 2.346 -14.071 1.00 94.50 72 PRO A C 1
ATOM 566 O O . PRO A 1 72 ? -7.912 1.315 -14.412 1.00 94.50 72 PRO A O 1
ATOM 569 N N . VAL A 1 73 ? -7.586 2.956 -12.915 1.00 94.12 73 VAL A N 1
ATOM 570 C CA . VAL A 1 73 ? -8.587 2.495 -11.941 1.00 94.12 73 VAL A CA 1
ATOM 571 C C . VAL A 1 73 ? -9.639 3.581 -11.693 1.00 94.12 73 VAL A C 1
ATOM 573 O O . VAL A 1 73 ? -9.305 4.763 -11.760 1.00 94.12 73 VAL A O 1
ATOM 576 N N . PRO A 1 74 ? -10.904 3.226 -11.393 1.00 93.69 74 PRO A N 1
ATOM 577 C CA . PRO A 1 74 ? -11.999 4.193 -11.227 1.00 93.69 74 PRO A CA 1
ATOM 578 C C . PRO A 1 74 ? -11.934 5.039 -9.941 1.00 93.69 74 PRO A C 1
ATOM 580 O O . PRO A 1 74 ? -12.856 5.794 -9.652 1.00 93.69 74 PRO A O 1
ATOM 583 N N . GLY A 1 75 ? -10.852 4.939 -9.166 1.00 94.31 75 GLY A N 1
ATOM 584 C CA . GLY A 1 75 ? -10.628 5.714 -7.947 1.00 94.31 75 GLY A CA 1
ATOM 585 C C . GLY A 1 75 ? -9.233 6.346 -7.917 1.00 94.31 75 GLY A C 1
ATOM 586 O O . GLY A 1 75 ? -8.346 5.914 -8.655 1.00 94.31 75 GLY A O 1
ATOM 587 N N . PRO A 1 76 ? -9.013 7.365 -7.071 1.00 95.50 76 PRO A N 1
ATOM 588 C CA . PRO A 1 76 ? -7.695 7.964 -6.907 1.00 95.50 76 PRO A CA 1
ATOM 589 C C . PRO A 1 76 ? -6.712 6.969 -6.282 1.00 95.50 76 PRO A C 1
ATOM 591 O O . PRO A 1 76 ? -7.106 6.046 -5.562 1.00 95.50 76 PRO A O 1
ATOM 594 N N . SER A 1 77 ? -5.424 7.187 -6.526 1.00 96.94 77 SER A N 1
ATOM 595 C CA . SER A 1 77 ? -4.346 6.393 -5.942 1.00 96.94 77 SER A CA 1
ATOM 596 C C . SER A 1 77 ? -3.231 7.275 -5.388 1.00 96.94 77 SER A C 1
ATOM 598 O O . SER A 1 77 ? -2.926 8.334 -5.932 1.00 96.94 77 SER A O 1
ATOM 600 N N . ILE A 1 78 ? -2.589 6.811 -4.320 1.00 98.00 78 ILE A N 1
ATOM 601 C CA . ILE A 1 78 ? -1.342 7.371 -3.796 1.00 98.00 78 ILE A CA 1
ATOM 602 C C . ILE A 1 78 ? -0.261 6.320 -3.974 1.00 98.00 78 ILE A C 1
ATOM 604 O O . ILE A 1 78 ? -0.425 5.179 -3.543 1.00 98.00 78 ILE A O 1
ATOM 608 N N . PHE A 1 79 ? 0.847 6.713 -4.577 1.00 97.88 79 PHE A N 1
ATOM 609 C CA . PHE A 1 79 ? 2.027 5.882 -4.709 1.00 97.88 79 PHE A CA 1
ATOM 610 C C . PHE A 1 79 ? 3.121 6.380 -3.772 1.00 97.88 79 PHE A C 1
ATOM 612 O O . PHE A 1 79 ? 3.300 7.584 -3.607 1.00 97.88 79 PHE A O 1
ATOM 619 N N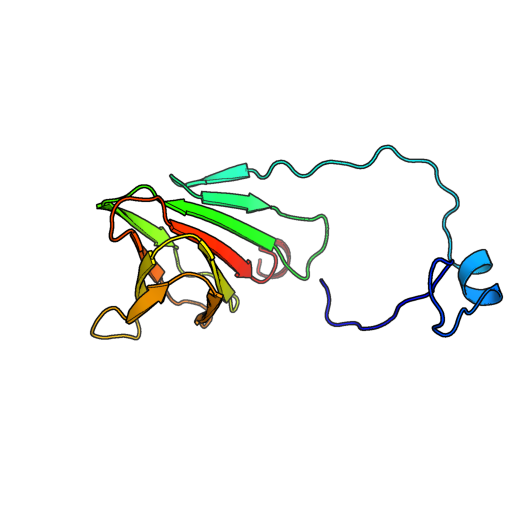 . LEU A 1 80 ? 3.856 5.445 -3.183 1.00 98.38 80 LEU A N 1
ATOM 620 C CA . LEU A 1 80 ? 4.998 5.687 -2.311 1.00 98.38 80 LEU A CA 1
ATOM 621 C C . LEU A 1 80 ? 6.154 4.808 -2.774 1.00 98.38 80 LEU A C 1
ATOM 623 O O . LEU A 1 80 ? 6.018 3.581 -2.804 1.00 98.38 80 LEU A O 1
ATOM 627 N N . VAL A 1 81 ? 7.291 5.420 -3.089 1.00 98.00 81 VAL A N 1
ATOM 628 C CA . VAL A 1 81 ? 8.531 4.690 -3.363 1.00 98.00 81 VAL A CA 1
ATOM 629 C C . VAL A 1 81 ? 9.196 4.360 -2.034 1.00 98.00 81 VAL A C 1
ATOM 631 O O . VAL A 1 81 ? 9.627 5.244 -1.297 1.00 98.00 81 VAL A O 1
ATOM 634 N N . MET A 1 82 ? 9.263 3.073 -1.713 1.00 97.94 82 MET A N 1
ATOM 635 C CA . MET A 1 82 ? 9.849 2.603 -0.460 1.00 97.94 82 MET A CA 1
ATOM 636 C C . MET A 1 82 ? 11.356 2.444 -0.545 1.00 97.94 82 MET A C 1
ATOM 638 O O . MET A 1 82 ? 12.028 2.729 0.434 1.00 97.94 82 MET A O 1
ATOM 642 N N . THR A 1 83 ? 11.873 1.968 -1.677 1.00 97.38 83 THR A N 1
ATOM 643 C CA . THR A 1 83 ? 13.311 1.806 -1.920 1.00 97.38 83 THR A CA 1
ATOM 644 C C . THR A 1 83 ? 13.611 1.870 -3.414 1.00 97.38 83 THR A C 1
ATOM 646 O O . THR A 1 83 ? 12.746 1.597 -4.254 1.00 97.38 83 THR A O 1
ATOM 649 N N . GLY A 1 84 ? 14.863 2.185 -3.741 1.00 95.75 84 GLY A N 1
ATOM 650 C CA . GLY A 1 84 ? 15.341 2.261 -5.119 1.00 95.75 84 GLY A CA 1
ATOM 651 C C . GLY A 1 84 ? 14.924 3.550 -5.824 1.00 95.75 84 GLY A C 1
ATOM 652 O O . GLY A 1 84 ? 14.457 4.507 -5.204 1.00 95.75 84 GLY A O 1
ATOM 653 N N . GLU A 1 85 ? 15.140 3.575 -7.134 1.00 96.31 85 GLU A N 1
ATOM 654 C CA . GLU A 1 85 ? 14.877 4.733 -7.981 1.00 96.31 85 GLU A CA 1
ATOM 655 C C . GLU A 1 85 ? 14.416 4.305 -9.374 1.00 96.31 85 GLU A C 1
ATOM 657 O O . GLU A 1 85 ? 14.585 3.160 -9.804 1.00 96.31 85 GLU A O 1
ATOM 662 N N . GLY A 1 86 ? 13.787 5.234 -10.074 1.00 95.44 86 GLY A N 1
ATOM 663 C CA . GLY A 1 86 ? 13.165 4.973 -11.351 1.00 95.44 86 GLY A CA 1
ATOM 664 C C . GLY A 1 86 ? 12.548 6.217 -11.954 1.00 95.44 86 GLY A C 1
ATOM 665 O O . GLY A 1 86 ? 12.822 7.350 -11.554 1.00 95.44 86 GLY A O 1
ATOM 666 N N . GLU A 1 87 ? 11.697 5.976 -12.931 1.00 95.75 87 GLU A N 1
ATOM 667 C CA . GLU A 1 87 ? 10.924 6.995 -13.616 1.00 95.75 87 GLU A CA 1
ATOM 668 C C . GLU A 1 87 ? 9.452 6.591 -13.604 1.00 95.75 87 GLU A C 1
ATOM 670 O O . GLU A 1 87 ? 9.099 5.410 -13.718 1.00 95.75 87 GLU A O 1
ATOM 675 N N . VAL A 1 88 ? 8.600 7.586 -13.397 1.00 95.19 88 VAL A N 1
ATOM 676 C CA . VAL A 1 88 ? 7.150 7.457 -13.334 1.00 95.19 88 VAL A CA 1
ATOM 677 C C . VAL A 1 88 ? 6.574 8.342 -14.420 1.00 95.19 88 VAL A C 1
ATOM 679 O O . VAL A 1 88 ? 6.815 9.546 -14.444 1.00 95.19 88 VAL A O 1
ATOM 682 N N . GLN A 1 89 ? 5.774 7.758 -15.299 1.00 95.62 89 GLN A N 1
ATOM 683 C CA . GLN A 1 89 ? 5.078 8.482 -16.349 1.00 95.62 89 GLN A CA 1
ATOM 684 C C . GLN A 1 89 ? 3.584 8.200 -16.240 1.00 95.62 89 GLN A C 1
ATOM 686 O O . GLN A 1 89 ? 3.155 7.050 -16.276 1.00 95.62 89 GLN A O 1
ATOM 691 N N . ALA A 1 90 ? 2.795 9.257 -16.089 1.00 93.38 90 ALA A N 1
ATOM 692 C CA . ALA A 1 90 ? 1.339 9.192 -16.132 1.00 93.38 90 ALA A CA 1
ATOM 693 C C . ALA A 1 90 ? 0.843 9.675 -17.499 1.00 93.38 90 ALA A C 1
ATOM 695 O O . ALA A 1 90 ? 1.491 10.531 -18.098 1.00 93.38 90 ALA A O 1
ATOM 696 N N . ASP A 1 91 ? -0.323 9.210 -17.956 1.00 87.25 91 ASP A N 1
ATOM 697 C CA . ASP A 1 91 ? -0.908 9.630 -19.249 1.00 87.25 91 ASP A CA 1
ATOM 698 C C . ASP A 1 91 ? -1.015 11.153 -19.424 1.00 87.25 91 ASP A C 1
ATOM 700 O O . ASP A 1 91 ? -0.953 11.678 -20.533 1.00 87.25 91 ASP A O 1
ATOM 704 N N . SER A 1 92 ? -1.194 11.880 -18.321 1.00 78.12 92 SER A N 1
ATOM 705 C CA . SER A 1 92 ? -1.309 13.338 -18.311 1.00 78.12 92 SER A CA 1
ATOM 706 C C . SER A 1 92 ? 0.027 14.076 -18.470 1.00 78.12 92 SER A C 1
ATOM 708 O O . SER A 1 92 ? 0.017 15.303 -18.559 1.00 78.12 92 SER A O 1
ATOM 710 N N . MET A 1 93 ? 1.160 13.369 -18.462 1.00 82.94 93 MET A N 1
ATOM 711 C CA . MET A 1 93 ? 2.508 13.941 -18.513 1.00 82.94 93 MET A CA 1
ATOM 712 C C . MET A 1 93 ? 3.158 13.663 -19.872 1.00 82.94 93 MET A C 1
ATOM 714 O O . MET A 1 93 ? 3.140 12.536 -20.363 1.00 82.94 93 MET A O 1
ATOM 718 N N . SER A 1 94 ? 3.756 14.691 -20.480 1.00 76.38 94 SER A N 1
ATOM 719 C CA . SER A 1 94 ? 4.468 14.548 -21.758 1.00 76.38 94 SER A CA 1
ATOM 720 C C . SER A 1 94 ? 5.774 13.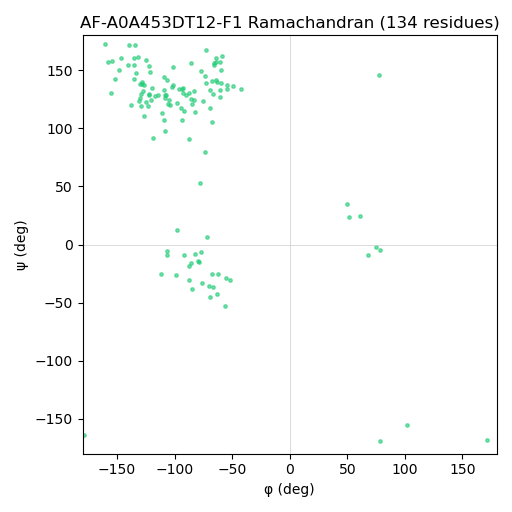764 -21.622 1.00 76.38 94 SER A C 1
ATOM 722 O O . SER A 1 94 ? 6.104 12.988 -22.513 1.00 76.38 94 SER A O 1
ATOM 724 N N . ASP A 1 95 ? 6.468 13.932 -20.496 1.00 84.50 95 ASP A N 1
ATOM 725 C CA . ASP A 1 95 ? 7.717 13.251 -20.146 1.00 84.50 95 ASP A CA 1
ATOM 726 C C . ASP A 1 95 ? 7.569 12.547 -18.789 1.00 84.50 95 ASP A C 1
ATOM 728 O O . ASP A 1 95 ? 6.677 12.880 -18.002 1.00 84.50 95 ASP A O 1
ATOM 732 N N . GLY A 1 96 ? 8.416 11.554 -18.517 1.00 87.31 96 GLY A N 1
ATOM 733 C CA . GLY A 1 96 ? 8.452 10.901 -17.214 1.00 87.31 96 GLY A CA 1
ATOM 734 C C . GLY A 1 96 ? 9.175 11.743 -16.159 1.00 87.31 96 GLY A C 1
ATOM 735 O O . GLY A 1 96 ? 10.087 12.522 -16.441 1.00 87.31 96 GLY A O 1
ATOM 736 N N . GLU A 1 97 ? 8.743 11.584 -14.914 1.00 93.00 97 GLU A N 1
ATOM 737 C CA . 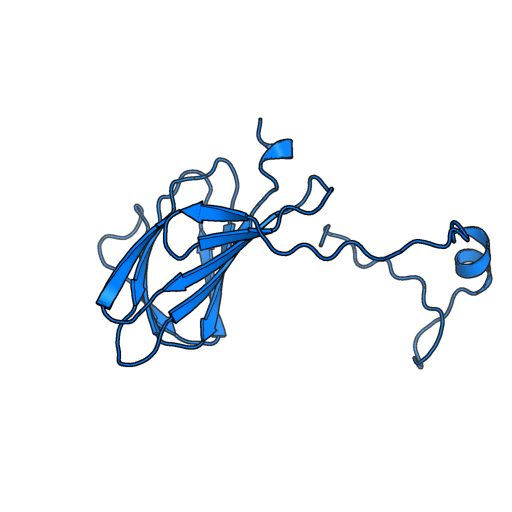GLU A 1 97 ? 9.323 12.223 -13.735 1.00 93.00 97 GLU A CA 1
ATOM 738 C C . GLU A 1 97 ? 10.215 11.223 -13.002 1.00 93.00 97 GLU A C 1
ATOM 740 O O . GLU A 1 97 ? 9.853 10.058 -12.810 1.00 93.00 97 GLU A O 1
ATOM 745 N N . LYS A 1 98 ? 11.387 11.673 -12.549 1.00 94.88 98 LYS A N 1
ATOM 746 C CA . LYS A 1 98 ? 12.256 10.831 -11.720 1.00 94.88 98 LYS A CA 1
ATOM 747 C C . LYS A 1 98 ? 11.609 10.619 -10.358 1.00 94.88 98 LYS A C 1
ATOM 749 O O . LYS A 1 98 ? 11.218 11.585 -9.710 1.00 94.88 98 LYS A O 1
ATOM 754 N N . ALA A 1 99 ? 11.584 9.373 -9.903 1.00 95.69 99 ALA A N 1
ATOM 755 C CA . ALA A 1 99 ? 11.114 9.010 -8.576 1.00 95.69 99 ALA A CA 1
ATOM 756 C C . ALA A 1 99 ? 12.175 8.184 -7.853 1.00 95.69 99 ALA A C 1
ATOM 758 O O . ALA A 1 99 ? 12.783 7.277 -8.425 1.00 95.69 99 ALA A O 1
ATOM 759 N N . LYS A 1 100 ? 12.392 8.483 -6.580 1.00 96.12 100 LYS A N 1
ATOM 760 C CA . LYS A 1 100 ? 13.342 7.792 -5.706 1.00 96.12 100 LYS A CA 1
ATOM 761 C C . LYS A 1 100 ? 12.706 7.501 -4.356 1.00 96.12 100 LYS A C 1
ATOM 763 O O . LYS A 1 100 ? 11.610 7.963 -4.056 1.00 96.12 100 LYS A O 1
ATOM 768 N N . GLU A 1 101 ? 13.407 6.729 -3.540 1.00 97.31 101 GLU A N 1
ATOM 769 C CA . GLU A 1 101 ? 13.019 6.433 -2.164 1.00 97.31 101 GLU A CA 1
ATOM 770 C C . GLU A 1 101 ? 12.490 7.666 -1.409 1.00 97.31 101 GLU A C 1
ATOM 772 O O . GLU A 1 101 ? 13.109 8.731 -1.407 1.00 97.31 101 GLU A O 1
ATOM 777 N N . SER A 1 102 ? 11.362 7.470 -0.719 1.00 97.06 102 SER A N 1
ATOM 778 C CA . SER A 1 102 ? 10.577 8.478 0.010 1.00 97.06 102 SER A CA 1
ATOM 779 C C . SER A 1 102 ? 9.737 9.437 -0.840 1.00 97.06 102 SER A C 1
ATOM 781 O O . SER A 1 102 ? 8.986 10.226 -0.260 1.00 97.06 102 SER A O 1
ATOM 783 N N . ASP A 1 103 ? 9.782 9.356 -2.171 1.00 97.62 103 ASP A N 1
ATOM 784 C CA . ASP A 1 103 ? 8.874 10.141 -3.008 1.00 97.62 103 ASP A CA 1
ATOM 785 C C . ASP A 1 103 ? 7.442 9.590 -2.940 1.00 97.62 103 ASP A C 1
ATOM 787 O O . ASP A 1 103 ? 7.201 8.376 -2.953 1.00 97.62 103 ASP A O 1
ATOM 791 N N . VAL A 1 104 ? 6.481 10.515 -2.884 1.00 98.06 104 VAL A N 1
ATOM 792 C CA . VAL A 1 104 ? 5.044 10.235 -2.837 1.00 98.06 104 VAL A CA 1
ATOM 793 C C . VAL A 1 104 ? 4.346 11.018 -3.934 1.00 98.06 104 VAL A C 1
ATOM 795 O O . VAL A 1 104 ? 4.547 12.225 -4.056 1.00 98.06 104 VAL A O 1
ATOM 798 N N . PHE A 1 105 ? 3.486 10.350 -4.698 1.00 95.38 105 PHE A N 1
ATOM 799 C CA . PHE A 1 105 ? 2.731 10.985 -5.773 1.00 95.38 105 PHE A CA 1
ATOM 800 C C . PHE A 1 105 ? 1.261 10.574 -5.761 1.00 95.38 105 PHE A C 1
ATOM 802 O O . PHE A 1 105 ? 0.898 9.434 -5.464 1.00 95.38 105 PHE A O 1
ATOM 809 N N . PHE A 1 106 ? 0.409 11.548 -6.073 1.00 96.75 106 PHE A N 1
ATOM 810 C CA . PHE A 1 106 ? -1.022 11.359 -6.253 1.00 96.75 106 PHE A CA 1
ATOM 811 C C . PHE A 1 106 ? -1.320 11.103 -7.727 1.00 96.75 106 PHE A C 1
ATOM 813 O O . PHE A 1 106 ? -0.829 11.820 -8.597 1.00 96.75 106 PHE A O 1
ATOM 820 N N . VAL A 1 107 ? -2.160 10.110 -7.992 1.00 96.06 107 VAL A N 1
ATOM 821 C CA . VAL A 1 107 ? -2.606 9.745 -9.334 1.00 96.06 107 VAL A CA 1
ATOM 822 C C . VAL A 1 107 ? -4.134 9.819 -9.365 1.00 96.06 107 VAL A C 1
ATOM 824 O O . VAL A 1 107 ? -4.789 9.108 -8.591 1.00 96.06 107 VAL A O 1
ATOM 827 N N . PRO A 1 108 ? -4.719 10.681 -10.217 1.00 96.00 108 PRO A N 1
ATOM 828 C CA . PRO A 1 108 ? -6.163 10.762 -10.390 1.00 96.00 108 PRO A CA 1
ATOM 829 C C . PRO A 1 108 ? -6.784 9.438 -10.854 1.00 96.00 108 PRO A C 1
ATOM 831 O O . PRO A 1 108 ? -6.114 8.545 -11.372 1.00 96.00 108 PRO A O 1
ATOM 834 N N . ALA A 1 109 ? -8.101 9.323 -10.683 1.00 95.62 109 ALA A N 1
ATOM 835 C CA . ALA A 1 109 ? -8.853 8.219 -11.265 1.00 95.62 109 ALA A CA 1
ATOM 836 C C . ALA A 1 109 ? -8.707 8.208 -12.795 1.00 95.62 109 ALA A C 1
ATOM 838 O O . ALA A 1 109 ? -8.579 9.254 -13.430 1.00 95.62 109 ALA A O 1
ATOM 839 N N . HIS A 1 110 ? -8.789 7.016 -13.378 1.00 95.38 110 HIS A N 1
ATOM 840 C CA . HIS A 1 110 ? -8.708 6.783 -14.819 1.00 95.38 110 HIS A CA 1
ATOM 841 C C . HIS A 1 110 ? -7.389 7.218 -15.478 1.00 95.38 110 HIS A C 1
ATOM 843 O O . HIS A 1 110 ? -7.360 7.464 -16.679 1.00 95.38 110 HIS A O 1
ATOM 849 N N . THR A 1 111 ? -6.299 7.285 -14.715 1.00 96.00 111 THR A N 1
ATOM 850 C CA . THR A 1 111 ? -4.956 7.574 -15.233 1.00 96.00 111 THR A CA 1
ATOM 851 C C . THR A 1 111 ? -4.116 6.299 -15.265 1.00 96.00 111 THR A C 1
ATOM 853 O O . THR A 1 111 ? -3.966 5.636 -14.234 1.00 96.00 111 THR A O 1
ATOM 856 N N . GLU A 1 112 ? -3.577 5.939 -16.431 1.00 96.38 112 GLU A N 1
ATOM 857 C CA . GLU A 1 112 ? -2.553 4.898 -16.530 1.00 96.38 112 GLU A CA 1
ATOM 858 C C . GLU A 1 112 ? -1.215 5.424 -15.993 1.00 96.38 112 GLU A C 1
ATOM 860 O O . GLU A 1 112 ? -0.888 6.607 -16.131 1.00 96.38 112 GLU A O 1
ATOM 865 N N . VAL A 1 113 ? -0.442 4.542 -15.355 1.00 96.88 113 VAL A N 1
ATOM 866 C CA . VAL A 1 113 ? 0.892 4.874 -14.840 1.00 96.88 113 VAL A CA 1
ATOM 867 C C . VAL A 1 113 ? 1.901 3.846 -15.319 1.00 96.88 113 VAL A C 1
ATOM 869 O O . VAL A 1 113 ? 1.825 2.668 -14.967 1.00 96.88 113 VAL A O 1
ATOM 872 N N . ARG A 1 114 ? 2.893 4.301 -16.072 1.00 97.06 114 ARG A N 1
ATOM 873 C CA . ARG A 1 114 ? 4.076 3.539 -16.452 1.00 97.06 114 ARG A CA 1
ATOM 874 C C . ARG A 1 114 ? 5.190 3.786 -15.438 1.00 97.06 114 ARG A C 1
ATOM 876 O O . ARG A 1 114 ? 5.506 4.925 -15.109 1.00 97.06 114 ARG A O 1
ATOM 883 N N . LEU A 1 115 ? 5.786 2.705 -14.956 1.00 96.81 115 LEU A N 1
ATOM 884 C CA . LEU A 1 115 ? 6.867 2.705 -13.977 1.00 96.81 115 LEU A CA 1
ATOM 885 C C . LEU A 1 115 ? 8.063 1.976 -14.579 1.00 96.81 115 LEU A C 1
ATOM 887 O O . LEU A 1 115 ? 7.909 0.852 -15.063 1.00 96.81 115 LEU A O 1
ATOM 891 N N . SER A 1 116 ? 9.242 2.580 -14.527 1.00 96.50 116 SER A N 1
ATOM 892 C CA . SER A 1 116 ? 10.490 1.953 -14.968 1.00 96.50 116 SER A CA 1
ATOM 893 C C . SER A 1 116 ? 11.554 2.065 -13.891 1.00 96.50 116 SER A C 1
ATOM 895 O O . SER A 1 116 ? 11.806 3.156 -13.385 1.00 96.50 116 SER A O 1
ATOM 897 N N . ALA A 1 117 ? 12.190 0.946 -13.548 1.00 96.25 117 ALA A N 1
ATOM 898 C CA . ALA A 1 117 ? 13.267 0.941 -12.566 1.00 96.25 117 ALA A CA 1
ATOM 899 C C . ALA A 1 117 ? 14.588 1.328 -13.238 1.00 96.25 117 ALA A C 1
ATOM 901 O O . ALA A 1 117 ? 15.035 0.677 -14.189 1.00 96.25 117 ALA A O 1
ATOM 902 N N . CYS A 1 118 ? 15.229 2.360 -12.700 1.00 86.75 118 CYS A N 1
ATOM 903 C CA . CYS A 1 118 ? 16.518 2.857 -13.162 1.00 86.75 118 CYS A CA 1
ATOM 904 C C . CYS A 1 118 ? 17.588 2.506 -12.116 1.00 86.75 118 CYS A C 1
ATOM 906 O O . CYS A 1 118 ? 17.321 2.498 -10.919 1.00 86.75 118 CYS A O 1
ATOM 908 N N . GLY A 1 119 ? 18.808 2.189 -12.550 1.00 81.31 119 GLY A N 1
ATOM 909 C CA . GLY A 1 119 ? 19.925 1.888 -11.645 1.00 81.31 119 GLY A CA 1
ATOM 910 C C . GLY A 1 119 ? 20.234 0.395 -11.493 1.00 81.31 119 GLY A C 1
ATOM 911 O O . GLY A 1 119 ? 20.002 -0.395 -12.403 1.00 81.31 119 GLY A O 1
ATOM 912 N N . HIS A 1 120 ? 20.842 0.018 -10.362 1.00 86.38 120 HIS A N 1
ATOM 913 C CA . HIS A 1 120 ? 21.391 -1.331 -10.125 1.00 86.38 120 HIS A CA 1
ATOM 914 C C . HIS A 1 120 ? 20.573 -2.188 -9.146 1.00 86.38 120 HIS A C 1
ATOM 916 O O . HIS A 1 120 ? 20.863 -3.374 -8.988 1.00 86.38 120 HIS A O 1
ATOM 922 N N . ALA A 1 121 ? 19.576 -1.604 -8.478 1.00 92.00 121 ALA A N 1
ATOM 923 C CA . ALA A 1 121 ? 18.739 -2.271 -7.484 1.00 92.00 121 ALA A CA 1
ATOM 924 C C . ALA A 1 121 ? 17.261 -2.188 -7.878 1.00 92.00 121 ALA A C 1
ATOM 926 O O . ALA A 1 121 ? 16.856 -1.282 -8.602 1.00 92.00 121 ALA A O 1
ATOM 927 N N . SER A 1 122 ? 16.463 -3.149 -7.415 1.00 96.31 122 SER A N 1
ATOM 928 C CA . SER A 1 122 ? 15.025 -3.149 -7.674 1.00 96.31 122 SER A CA 1
ATOM 929 C C . SER A 1 122 ? 14.353 -1.929 -7.046 1.00 96.31 122 SER A C 1
ATOM 931 O O . SER A 1 122 ? 14.648 -1.576 -5.903 1.00 96.31 122 SER A O 1
ATOM 933 N N . MET A 1 123 ? 13.404 -1.337 -7.766 1.00 97.12 123 MET A N 1
ATOM 934 C CA . MET A 1 123 ? 12.528 -0.294 -7.246 1.00 97.12 123 MET A CA 1
ATOM 935 C C . MET A 1 123 ? 11.341 -0.955 -6.541 1.00 97.12 123 MET A C 1
ATOM 937 O O . MET A 1 123 ? 10.593 -1.722 -7.157 1.00 97.12 123 MET A O 1
ATOM 941 N N . GLN A 1 124 ? 11.156 -0.669 -5.253 1.00 97.94 124 GLN A N 1
ATOM 942 C CA . GLN A 1 124 ? 9.979 -1.111 -4.510 1.00 97.94 124 GLN A CA 1
ATOM 943 C C . GLN A 1 124 ? 9.055 0.068 -4.244 1.00 97.94 124 GLN A C 1
ATOM 945 O O . GLN A 1 124 ? 9.459 1.079 -3.673 1.00 97.94 124 GLN A O 1
ATOM 950 N N . LEU A 1 125 ? 7.784 -0.093 -4.593 1.00 97.75 125 LEU A N 1
ATOM 951 C CA . LEU A 1 125 ? 6.761 0.921 -4.383 1.00 97.75 125 LEU A CA 1
ATOM 952 C C . LEU A 1 125 ? 5.439 0.304 -3.948 1.00 97.75 125 LEU A C 1
ATOM 954 O O . LEU A 1 125 ? 5.133 -0.853 -4.249 1.00 97.75 125 LEU A O 1
ATOM 958 N N . TYR A 1 126 ? 4.651 1.107 -3.249 1.00 98.38 126 TYR A N 1
ATOM 959 C CA . TYR A 1 126 ? 3.303 0.758 -2.835 1.00 98.38 126 TYR A CA 1
ATOM 960 C C . TYR A 1 126 ? 2.315 1.739 -3.439 1.00 98.38 126 TYR A C 1
ATOM 962 O O . TYR A 1 126 ? 2.529 2.945 -3.372 1.00 98.38 126 TYR A O 1
ATOM 970 N N . ARG A 1 127 ? 1.221 1.220 -3.990 1.00 97.94 127 ARG A N 1
ATOM 971 C CA . ARG A 1 127 ? 0.075 2.004 -4.446 1.00 97.94 127 ARG A CA 1
ATOM 972 C C . ARG A 1 127 ? -1.101 1.727 -3.525 1.00 97.94 127 ARG A C 1
ATOM 974 O O . ARG A 1 127 ? -1.620 0.616 -3.531 1.00 97.94 127 ARG A O 1
ATOM 981 N N . ALA A 1 128 ? -1.531 2.720 -2.760 1.00 98.00 128 ALA A N 1
ATOM 982 C CA . ALA A 1 128 ? -2.792 2.681 -2.033 1.00 98.00 128 ALA A CA 1
ATOM 983 C C . ALA A 1 128 ? -3.901 3.265 -2.915 1.00 98.00 128 ALA A C 1
ATOM 985 O O . ALA A 1 128 ? -3.753 4.370 -3.435 1.00 98.00 128 ALA A O 1
ATOM 986 N N . GLY A 1 129 ? -5.003 2.539 -3.069 1.00 96.38 129 GLY A N 1
ATOM 987 C CA . GLY A 1 129 ? -6.186 2.987 -3.804 1.00 96.38 129 GLY A CA 1
ATOM 988 C C . GLY A 1 129 ? -7.465 2.573 -3.086 1.00 96.38 129 GLY A C 1
ATOM 989 O O . GLY A 1 129 ? -7.417 1.822 -2.110 1.00 96.38 129 GLY A O 1
ATOM 990 N N . VAL A 1 130 ? -8.609 3.067 -3.558 1.00 94.75 130 VAL A N 1
ATOM 991 C CA . VAL A 1 130 ? -9.929 2.644 -3.057 1.00 94.75 130 VAL A CA 1
ATOM 992 C C . VAL A 1 130 ? -10.138 1.159 -3.368 1.00 94.75 130 VAL A C 1
ATOM 994 O O . VAL A 1 130 ? -9.724 0.692 -4.431 1.00 94.75 130 VAL A O 1
ATOM 997 N N . ASN A 1 131 ? -10.757 0.409 -2.449 1.00 93.62 131 ASN A N 1
ATOM 998 C CA . ASN A 1 131 ? -10.999 -1.015 -2.667 1.00 93.62 131 ASN A CA 1
ATOM 999 C C . ASN A 1 131 ? -11.876 -1.212 -3.907 1.00 93.62 131 ASN A C 1
ATOM 1001 O O . ASN A 1 131 ? -12.924 -0.580 -4.052 1.00 93.62 131 ASN A O 1
ATOM 1005 N N . SER A 1 132 ? -11.472 -2.133 -4.776 1.00 88.19 132 SER A N 1
ATOM 1006 C CA . SER A 1 132 ? -12.220 -2.476 -5.986 1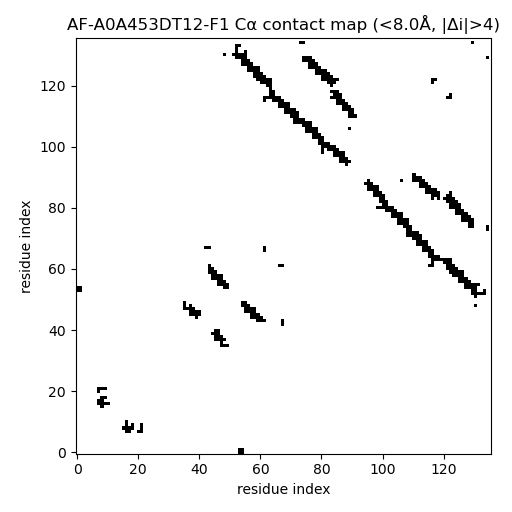.00 88.19 132 SER A CA 1
ATOM 1007 C C . SER A 1 132 ? -13.670 -2.900 -5.708 1.00 88.19 132 SER A C 1
ATOM 1009 O O . SER A 1 132 ? -14.539 -2.629 -6.530 1.00 88.19 132 SER A O 1
ATOM 1011 N N . ARG A 1 133 ? -13.963 -3.473 -4.532 1.00 87.12 133 ARG A N 1
ATOM 1012 C CA . ARG A 1 133 ? -15.329 -3.827 -4.089 1.00 87.12 133 ARG A CA 1
ATOM 1013 C C . ARG A 1 133 ? -16.275 -2.635 -3.939 1.00 87.12 133 ARG A C 1
ATOM 1015 O O . ARG A 1 133 ? -17.479 -2.824 -4.008 1.00 87.12 133 ARG A O 1
ATOM 1022 N N . ALA A 1 134 ? -15.742 -1.438 -3.702 1.00 82.19 134 ALA A N 1
ATOM 1023 C CA . ALA A 1 134 ? -16.532 -0.223 -3.508 1.00 82.19 134 ALA A CA 1
ATOM 1024 C C . ALA A 1 134 ? -16.777 0.549 -4.814 1.00 82.19 134 ALA A C 1
ATOM 1026 O O . ALA A 1 134 ? -17.516 1.531 -4.821 1.00 82.19 134 ALA A O 1
ATOM 1027 N N . LEU A 1 135 ? -16.109 0.149 -5.901 1.00 75.62 135 LEU A N 1
ATOM 1028 C CA . LEU A 1 135 ? -16.102 0.866 -7.176 1.00 75.62 135 LEU A CA 1
ATOM 1029 C C . LEU A 1 135 ? -16.939 0.172 -8.265 1.00 75.62 135 LEU A C 1
ATOM 1031 O O . LEU A 1 135 ? -17.092 0.749 -9.343 1.00 75.62 135 LEU A O 1
ATOM 1035 N N . TYR A 1 136 ? -17.464 -1.030 -7.992 1.00 63.03 136 TYR A N 1
ATOM 1036 C CA . TYR A 1 136 ? -18.287 -1.830 -8.905 1.00 63.03 136 TYR A CA 1
ATOM 1037 C C . TYR A 1 136 ? -19.527 -2.389 -8.211 1.00 63.03 136 TYR A C 1
ATOM 1039 O O . TYR A 1 136 ? -19.363 -3.025 -7.146 1.00 63.03 136 TYR A O 1
#

Organism: Aegilops tauschii subsp. strangulata (NCBI:txid200361)